Protein AF-A0A2I0KAB4-F1 (afdb_monomer_lite)

InterPro domains:
  IPR009057 Homedomain-like superfamily [SSF46689] (10-54)
  IPR017930 Myb domain [PS51294] (1-29)

Structure (mmCIF, N/CA/C/O backbone):
data_AF-A0A2I0KAB4-F1
#
_entry.id   AF-A0A2I0KAB4-F1
#
loop_
_atom_site.group_PDB
_atom_site.id
_atom_site.type_symbol
_atom_site.label_atom_id
_atom_site.label_alt_id
_atom_site.label_comp_id
_atom_site.label_asym_id
_atom_site.label_entity_id
_atom_site.label_seq_id
_atom_site.pdbx_PDB_ins_code
_atom_site.Cartn_x
_atom_site.Cartn_y
_atom_site.Cartn_z
_atom_site.occupancy
_atom_site.B_iso_or_equiv
_atom_site.auth_seq_id
_atom_site.auth_comp_id
_atom_site.auth_asym_id
_atom_site.auth_atom_id
_atom_site.pdbx_PDB_model_num
ATOM 1 N N . MET A 1 1 ? 11.703 -18.750 -9.528 1.00 43.75 1 MET A N 1
ATOM 2 C CA . MET A 1 1 ? 11.915 -17.287 -9.414 1.00 43.75 1 MET A CA 1
ATOM 3 C C . MET A 1 1 ? 12.186 -16.729 -10.808 1.00 43.75 1 MET A C 1
ATOM 5 O O . MET A 1 1 ? 13.298 -16.855 -11.305 1.00 43.75 1 MET A O 1
ATOM 9 N N . GLY A 1 2 ? 11.146 -16.241 -11.492 1.00 47.91 2 GLY A N 1
ATOM 10 C CA . GLY A 1 2 ? 11.232 -15.788 -12.886 1.00 47.91 2 GLY A CA 1
ATOM 11 C C . GLY A 1 2 ? 11.978 -14.459 -13.010 1.00 47.91 2 GLY A C 1
ATOM 12 O O . GLY A 1 2 ? 11.704 -13.520 -12.264 1.00 47.91 2 GLY A O 1
ATOM 13 N N . ARG A 1 3 ? 12.944 -14.391 -13.930 1.00 51.50 3 ARG A N 1
ATOM 14 C CA . ARG A 1 3 ? 13.666 -13.159 -14.273 1.00 51.50 3 ARG A CA 1
ATOM 15 C C . ARG A 1 3 ? 12.703 -12.216 -15.003 1.00 51.50 3 ARG A C 1
ATOM 17 O O . ARG A 1 3 ? 12.069 -12.628 -15.967 1.00 51.50 3 ARG A O 1
ATOM 24 N N . ALA A 1 4 ? 12.570 -10.982 -14.515 1.00 53.00 4 ALA A N 1
ATOM 25 C CA . ALA A 1 4 ? 11.737 -9.962 -15.150 1.00 53.00 4 ALA A CA 1
ATOM 26 C C . ALA A 1 4 ? 12.274 -9.632 -16.564 1.00 53.00 4 ALA A C 1
ATOM 28 O O . ALA A 1 4 ? 13.492 -9.524 -16.724 1.00 53.00 4 ALA A O 1
ATOM 29 N N . PRO A 1 5 ? 11.403 -9.453 -17.572 1.00 57.09 5 PRO A N 1
ATOM 30 C CA . PRO A 1 5 ? 11.764 -9.418 -18.996 1.00 57.09 5 PRO A CA 1
ATOM 31 C C . PRO A 1 5 ? 12.434 -8.113 -19.487 1.00 57.09 5 PRO A C 1
ATOM 33 O O . PRO A 1 5 ? 12.309 -7.765 -20.654 1.00 57.09 5 PRO A O 1
ATOM 36 N N . CYS A 1 6 ? 13.142 -7.360 -18.637 1.00 49.47 6 CYS A N 1
ATOM 37 C CA . CYS A 1 6 ? 13.674 -6.032 -19.001 1.00 49.47 6 CYS A CA 1
ATOM 38 C C . CYS A 1 6 ? 15.205 -5.894 -18.920 1.00 49.47 6 CYS A C 1
ATOM 40 O O . CYS A 1 6 ? 15.705 -4.773 -18.879 1.00 49.47 6 CYS A O 1
ATOM 42 N N . CYS A 1 7 ? 15.964 -6.990 -18.871 1.00 48.12 7 CYS A N 1
ATOM 43 C CA . CYS A 1 7 ? 17.427 -6.931 -18.773 1.00 48.12 7 CYS A CA 1
ATOM 44 C C . CYS A 1 7 ? 18.120 -7.071 -20.137 1.00 48.12 7 CYS A C 1
ATOM 46 O O . CYS A 1 7 ? 19.042 -7.866 -20.262 1.00 48.12 7 CYS A O 1
ATOM 48 N N . ASP A 1 8 ? 17.717 -6.273 -21.125 1.00 53.38 8 ASP A N 1
ATOM 49 C CA . ASP A 1 8 ? 18.479 -6.080 -22.359 1.00 53.38 8 ASP A CA 1
ATOM 50 C C . ASP A 1 8 ? 18.723 -4.579 -22.556 1.00 53.38 8 ASP A C 1
ATOM 52 O O . ASP A 1 8 ? 17.812 -3.810 -22.845 1.00 53.38 8 ASP A O 1
ATOM 56 N N . LYS A 1 9 ? 19.993 -4.192 -22.385 1.00 52.81 9 LYS A N 1
ATOM 57 C CA . LYS A 1 9 ? 20.601 -2.853 -22.517 1.00 52.81 9 LYS A CA 1
ATOM 58 C C . LYS A 1 9 ? 20.422 -1.835 -21.373 1.00 52.81 9 LYS A C 1
ATOM 60 O O . LYS A 1 9 ? 19.335 -1.450 -20.969 1.00 52.81 9 LYS A O 1
ATOM 65 N N . ALA A 1 10 ? 21.589 -1.295 -21.001 1.00 52.66 10 ALA A N 1
ATOM 66 C CA . ALA A 1 10 ? 21.851 -0.026 -20.315 1.00 52.66 10 ALA A CA 1
ATOM 67 C C . ALA A 1 10 ? 21.637 0.049 -18.786 1.00 52.66 10 ALA A C 1
ATOM 69 O O . ALA A 1 10 ? 20.577 0.389 -18.275 1.00 52.66 10 ALA A O 1
ATOM 70 N N . ASN A 1 11 ? 22.746 -0.143 -18.063 1.00 53.16 11 ASN A N 1
ATOM 71 C CA . ASN A 1 11 ? 23.250 0.754 -17.010 1.00 53.16 11 ASN A CA 1
ATOM 72 C C . ASN A 1 11 ? 22.287 1.246 -15.902 1.00 53.16 11 ASN A C 1
ATOM 74 O O . ASN A 1 11 ? 22.428 2.353 -15.385 1.00 53.16 11 ASN A O 1
ATOM 78 N N . ARG A 1 12 ? 21.318 0.425 -15.492 1.00 54.53 12 ARG A N 1
ATOM 79 C CA . ARG A 1 12 ? 20.515 0.637 -14.280 1.00 54.53 12 ARG A CA 1
ATOM 80 C C . ARG A 1 12 ? 20.815 -0.531 -13.347 1.00 54.53 12 ARG A C 1
ATOM 82 O O . ARG A 1 12 ? 20.605 -1.683 -13.712 1.00 54.53 12 ARG A O 1
ATOM 89 N N . CYS A 1 13 ? 21.363 -0.253 -12.167 1.00 65.56 13 CYS A N 1
ATOM 90 C CA . CYS A 1 13 ? 21.675 -1.272 -11.166 1.00 65.56 13 CYS A CA 1
ATOM 91 C C . CYS A 1 13 ? 20.472 -2.219 -10.976 1.00 65.56 13 CYS A C 1
ATOM 93 O O . CYS A 1 13 ? 19.343 -1.760 -10.800 1.00 65.56 13 CYS A O 1
ATOM 95 N N . GLY A 1 14 ? 20.687 -3.541 -11.025 1.00 65.19 14 GLY A N 1
ATOM 96 C CA . GLY A 1 14 ? 19.600 -4.536 -11.080 1.00 6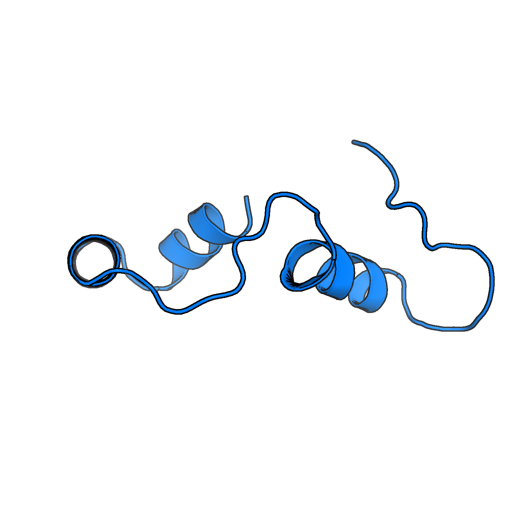5.19 14 GLY A CA 1
ATOM 97 C C . GLY A 1 14 ? 18.555 -4.408 -9.960 1.00 65.19 14 GLY A C 1
ATOM 98 O O . GLY A 1 14 ? 17.396 -4.778 -10.142 1.00 65.19 14 GLY A O 1
ATOM 99 N N . LYS A 1 15 ? 18.928 -3.793 -8.828 1.00 70.06 15 LYS A N 1
ATOM 100 C CA . LYS A 1 15 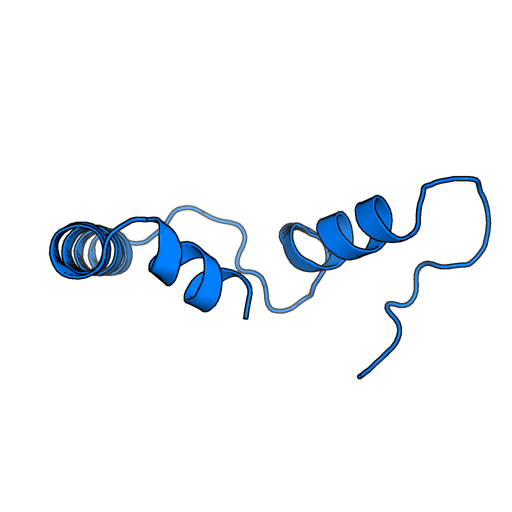? 18.025 -3.445 -7.723 1.00 70.06 15 LYS A CA 1
ATOM 101 C C . LYS A 1 15 ? 16.959 -2.415 -8.122 1.00 70.06 15 LYS A C 1
ATOM 103 O O . LYS A 1 15 ? 15.805 -2.592 -7.751 1.00 70.06 15 LYS A O 1
ATOM 108 N N . SER A 1 16 ? 17.311 -1.390 -8.900 1.00 76.19 16 SER A N 1
ATOM 109 C CA . SER A 1 16 ? 16.375 -0.360 -9.375 1.00 76.19 16 SER A CA 1
ATOM 110 C C . SER A 1 16 ? 15.368 -0.938 -10.373 1.00 76.19 16 SER A C 1
ATOM 112 O O . SER A 1 16 ? 14.166 -0.744 -10.212 1.00 76.19 16 SER A O 1
ATOM 114 N N . CYS A 1 17 ? 15.829 -1.739 -11.341 1.00 76.62 17 CYS A N 1
ATOM 115 C CA . CYS A 1 17 ? 14.943 -2.400 -12.304 1.00 76.62 17 CYS A CA 1
ATOM 116 C C . CYS A 1 17 ? 14.004 -3.401 -11.626 1.00 76.62 17 CYS A C 1
ATOM 118 O O . CYS A 1 17 ? 12.807 -3.412 -11.909 1.00 76.62 17 CYS A O 1
ATOM 120 N N . ARG A 1 18 ? 14.522 -4.200 -10.682 1.00 80.50 18 ARG A N 1
ATOM 121 C CA . ARG A 1 18 ? 13.706 -5.133 -9.898 1.00 80.50 18 ARG A CA 1
ATOM 122 C C . ARG A 1 18 ? 12.669 -4.401 -9.050 1.00 80.50 18 ARG A C 1
ATOM 124 O O . ARG A 1 18 ? 11.513 -4.806 -9.049 1.00 80.50 18 ARG A O 1
ATOM 131 N N . LEU A 1 19 ? 13.055 -3.322 -8.366 1.00 82.38 19 LEU A N 1
ATOM 132 C CA . LEU A 1 19 ? 12.124 -2.518 -7.574 1.00 82.38 19 LEU A CA 1
ATOM 133 C C . LEU A 1 19 ? 11.047 -1.897 -8.468 1.00 82.38 19 LEU A C 1
ATOM 135 O O . LEU A 1 19 ? 9.867 -1.992 -8.154 1.00 82.38 19 LEU A O 1
ATOM 139 N N . ARG A 1 20 ? 11.430 -1.336 -9.619 1.00 82.00 20 ARG A N 1
ATOM 140 C CA . ARG A 1 20 ? 10.482 -0.765 -10.579 1.00 82.00 20 ARG A CA 1
ATOM 141 C C . ARG A 1 20 ? 9.499 -1.812 -11.099 1.00 82.00 20 ARG A C 1
ATOM 143 O O . ARG A 1 20 ? 8.307 -1.537 -11.157 1.00 82.00 20 ARG A O 1
ATOM 150 N N . TRP A 1 21 ? 9.972 -3.015 -11.423 1.00 82.38 21 TRP A N 1
ATOM 151 C CA . TRP A 1 21 ? 9.096 -4.108 -11.839 1.00 82.38 21 TRP A CA 1
ATOM 152 C C . TRP A 1 21 ? 8.094 -4.490 -10.747 1.00 82.38 21 TRP A C 1
ATOM 154 O O . TRP A 1 21 ? 6.897 -4.537 -11.008 1.00 82.38 21 TRP A O 1
ATOM 164 N N . LEU A 1 22 ? 8.570 -4.696 -9.516 1.00 83.00 22 LEU A N 1
ATOM 165 C CA . LEU A 1 22 ? 7.738 -5.115 -8.384 1.00 83.00 22 LEU A CA 1
ATOM 166 C C . LEU A 1 22 ? 6.728 -4.064 -7.913 1.00 83.00 22 LEU A C 1
ATOM 168 O O .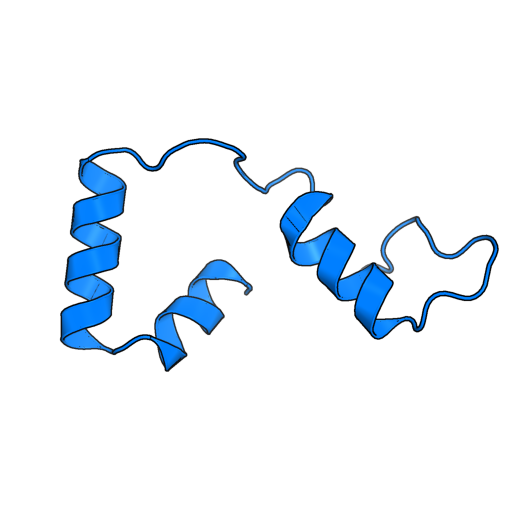 LEU A 1 22 ? 5.767 -4.448 -7.263 1.00 83.00 22 LEU A O 1
ATOM 172 N N . ASN A 1 23 ? 6.952 -2.779 -8.199 1.00 80.25 23 ASN A N 1
ATOM 173 C CA . ASN A 1 23 ? 6.083 -1.693 -7.731 1.00 80.25 23 ASN A CA 1
ATOM 174 C C . ASN A 1 23 ? 5.196 -1.096 -8.826 1.00 80.25 23 ASN A C 1
ATOM 176 O O . ASN A 1 23 ? 4.136 -0.565 -8.516 1.00 80.25 23 ASN A O 1
ATOM 180 N N . TYR A 1 24 ? 5.625 -1.153 -10.090 1.00 81.12 24 TYR A N 1
ATOM 181 C CA . TYR A 1 24 ? 4.972 -0.391 -11.159 1.00 81.12 24 TYR A CA 1
ATOM 182 C C . TYR A 1 24 ? 4.693 -1.167 -12.444 1.00 81.12 24 TYR A C 1
ATOM 184 O O . TYR A 1 24 ? 3.834 -0.744 -13.203 1.00 81.12 24 TYR A O 1
ATOM 192 N N . LEU A 1 25 ? 5.435 -2.238 -12.754 1.00 83.31 25 LEU A N 1
ATOM 193 C CA . LEU A 1 25 ? 5.315 -2.903 -14.066 1.00 83.31 25 LEU A CA 1
ATOM 194 C C . LEU A 1 25 ? 4.721 -4.313 -13.994 1.00 83.31 25 LEU A C 1
ATOM 196 O O . LEU A 1 25 ? 4.374 -4.879 -15.028 1.00 83.31 25 LEU A O 1
ATOM 200 N N . ARG A 1 26 ? 4.625 -4.918 -12.804 1.00 84.62 26 ARG A N 1
ATOM 201 C CA . ARG A 1 26 ? 4.063 -6.263 -12.652 1.00 84.62 26 ARG A CA 1
ATOM 202 C C . ARG A 1 26 ? 2.558 -6.213 -12.977 1.00 84.62 26 ARG A C 1
ATOM 204 O O . ARG A 1 26 ? 1.842 -5.439 -12.353 1.00 84.62 26 ARG A O 1
ATOM 211 N N . PRO A 1 27 ? 2.053 -7.085 -13.867 1.00 79.19 27 PRO A N 1
ATOM 212 C CA . PRO A 1 27 ? 0.683 -7.009 -14.395 1.00 79.19 27 PRO A CA 1
ATOM 213 C C . PRO A 1 27 ? -0.429 -7.232 -13.358 1.00 79.19 27 PRO A C 1
ATOM 215 O O . PRO A 1 27 ? -1.584 -6.931 -13.627 1.00 79.19 27 PRO A O 1
ATOM 218 N N . ASN A 1 28 ? -0.089 -7.737 -12.170 1.00 80.44 28 ASN A N 1
ATOM 219 C CA . ASN A 1 28 ? -1.044 -7.987 -11.087 1.00 80.44 28 ASN A CA 1
ATOM 220 C C . ASN A 1 28 ? -1.083 -6.851 -10.052 1.00 80.44 28 ASN A C 1
ATOM 222 O O . ASN A 1 28 ? -1.669 -7.024 -8.986 1.00 80.44 28 ASN A O 1
ATOM 226 N N . ILE A 1 29 ? -0.423 -5.723 -10.319 1.00 82.56 29 ILE A N 1
ATOM 227 C CA . ILE A 1 29 ? -0.499 -4.543 -9.459 1.00 82.56 29 ILE A CA 1
ATOM 228 C C . ILE A 1 29 ? -1.710 -3.730 -9.894 1.00 82.56 29 ILE A C 1
ATOM 230 O O . ILE A 1 29 ? -1.815 -3.313 -11.047 1.00 82.56 29 ILE A O 1
ATOM 234 N N . LYS A 1 30 ? -2.633 -3.506 -8.959 1.00 80.81 30 LYS A N 1
ATOM 235 C CA . LYS A 1 30 ? -3.731 -2.571 -9.176 1.00 80.81 30 LYS A CA 1
ATOM 236 C C . LYS A 1 30 ? -3.201 -1.154 -8.999 1.00 80.81 30 LYS A C 1
ATOM 238 O O . LYS A 1 30 ? -2.704 -0.803 -7.933 1.00 80.81 30 LYS A O 1
ATOM 243 N N . HIS A 1 31 ? -3.302 -0.364 -10.059 1.00 78.94 31 HIS A N 1
ATOM 244 C CA . HIS A 1 31 ? -3.011 1.062 -10.037 1.00 78.94 31 HIS A CA 1
ATOM 245 C C . HIS A 1 31 ? -4.335 1.812 -9.913 1.00 78.94 31 HIS A C 1
ATOM 247 O O . HIS A 1 31 ? -5.164 1.749 -10.817 1.00 78.94 31 HIS A O 1
ATOM 253 N N . GLY A 1 32 ? -4.548 2.467 -8.778 1.00 82.94 32 GLY A N 1
ATOM 254 C CA . GLY A 1 32 ? -5.790 3.163 -8.467 1.00 82.94 32 GLY A CA 1
ATOM 255 C C . GLY A 1 32 ? -5.873 3.504 -6.986 1.00 82.94 32 GLY A C 1
ATOM 256 O O . GLY A 1 32 ? -4.997 3.120 -6.210 1.00 82.94 32 GLY A O 1
ATOM 257 N N . GLU A 1 33 ? -6.912 4.243 -6.619 1.00 82.56 33 GLU A N 1
ATOM 258 C CA . GLU A 1 33 ? -7.221 4.534 -5.220 1.00 82.56 33 GLU A CA 1
ATOM 259 C C . GLU A 1 33 ? -7.730 3.271 -4.517 1.00 82.56 33 GLU A C 1
ATOM 261 O O . GLU A 1 33 ? -8.346 2.400 -5.141 1.00 82.56 33 GLU A O 1
ATOM 266 N N . PHE A 1 34 ? -7.451 3.162 -3.219 1.00 86.00 34 PHE A N 1
ATOM 267 C CA . PHE A 1 34 ? -8.032 2.111 -2.396 1.00 86.00 34 PHE A CA 1
ATOM 268 C C . PHE A 1 34 ? -9.528 2.372 -2.217 1.00 86.00 34 PHE A C 1
ATOM 270 O O . PHE A 1 34 ? -9.979 3.514 -2.141 1.00 86.00 34 PHE A O 1
ATOM 277 N N . SER A 1 35 ? -10.319 1.303 -2.154 1.00 90.62 35 SER A N 1
ATOM 278 C CA . SER A 1 35 ? -11.711 1.427 -1.715 1.00 90.62 35 SER A CA 1
ATOM 279 C C . SER A 1 35 ? -11.763 1.768 -0.222 1.00 90.62 35 SER A C 1
ATOM 281 O O . SER A 1 35 ? -10.918 1.298 0.536 1.00 90.62 35 SER A O 1
ATOM 283 N N . ASP A 1 36 ? -12.818 2.449 0.240 1.00 91.44 36 ASP A N 1
ATOM 284 C CA . ASP A 1 36 ? -13.065 2.710 1.670 1.00 91.44 36 ASP A CA 1
ATOM 285 C C . ASP A 1 36 ? -12.953 1.459 2.556 1.00 91.44 36 ASP A C 1
ATOM 287 O O . ASP A 1 36 ? -12.612 1.534 3.739 1.00 91.44 36 ASP A O 1
ATOM 291 N N . VAL A 1 37 ? -13.286 0.291 2.001 1.00 91.31 37 VAL A N 1
ATOM 292 C CA . VAL A 1 37 ? -13.166 -0.994 2.696 1.00 91.31 37 VAL A CA 1
ATOM 293 C C . VAL A 1 37 ? -11.700 -1.409 2.820 1.00 91.31 37 VAL A C 1
ATOM 295 O O . VAL A 1 37 ? -11.271 -1.814 3.900 1.00 91.31 37 VAL A O 1
ATOM 298 N N . GLU A 1 38 ? -10.927 -1.286 1.740 1.00 88.00 38 GLU A N 1
ATOM 299 C CA . GLU A 1 38 ? -9.492 -1.583 1.738 1.00 88.00 38 GLU A CA 1
ATOM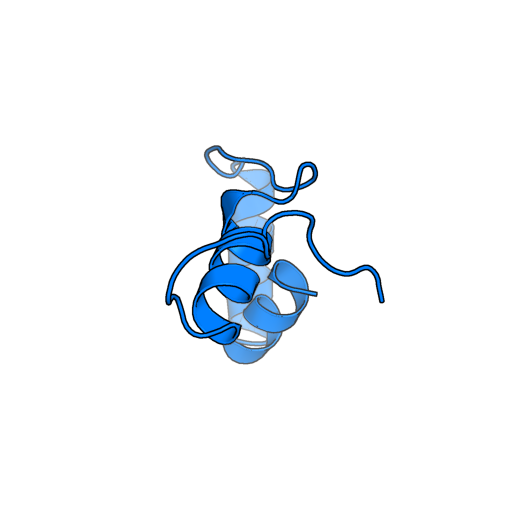 300 C C . GLU A 1 38 ? -8.742 -0.626 2.669 1.00 88.00 38 GLU A C 1
ATOM 302 O O . GLU A 1 38 ? -7.936 -1.083 3.477 1.00 88.00 38 GLU A O 1
ATOM 307 N N . ASP A 1 39 ? -9.083 0.663 2.660 1.00 89.12 39 ASP A N 1
ATOM 308 C CA . ASP A 1 39 ? -8.503 1.672 3.551 1.00 89.12 39 ASP A CA 1
ATOM 309 C C . ASP A 1 39 ? -8.722 1.346 5.031 1.00 89.12 39 ASP A C 1
ATOM 311 O O . ASP A 1 39 ? -7.783 1.374 5.832 1.00 89.12 39 ASP A O 1
ATOM 315 N N . ARG A 1 40 ? -9.942 0.949 5.417 1.00 90.25 40 ARG A N 1
ATOM 316 C CA . ARG A 1 40 ? -10.228 0.523 6.800 1.00 90.25 40 ARG A CA 1
ATOM 317 C C . ARG A 1 40 ? -9.424 -0.705 7.199 1.00 90.25 40 ARG A C 1
ATOM 319 O O . ARG A 1 40 ? -8.954 -0.779 8.336 1.00 90.25 40 ARG A O 1
ATOM 326 N N . ILE A 1 41 ? -9.263 -1.664 6.291 1.00 89.12 41 ILE A N 1
ATOM 327 C CA . ILE A 1 41 ? -8.475 -2.874 6.541 1.00 89.12 41 ILE A CA 1
ATOM 328 C C . ILE A 1 41 ? -6.998 -2.508 6.706 1.00 89.12 41 ILE A C 1
ATOM 330 O O . ILE A 1 41 ? -6.376 -2.939 7.677 1.00 89.12 41 ILE A O 1
ATOM 334 N N . ILE A 1 42 ? -6.457 -1.667 5.822 1.00 87.19 42 ILE A N 1
ATOM 335 C CA . ILE A 1 42 ? -5.075 -1.178 5.882 1.00 87.19 42 ILE A CA 1
ATOM 336 C C . ILE A 1 42 ? -4.835 -0.422 7.191 1.00 87.19 42 ILE A C 1
ATOM 338 O O . ILE A 1 42 ? -3.870 -0.723 7.892 1.00 87.19 42 ILE A O 1
ATOM 342 N N . CYS A 1 43 ? -5.728 0.494 7.571 1.00 89.25 43 CYS A N 1
ATOM 343 C CA . CYS A 1 43 ? -5.635 1.248 8.822 1.00 89.25 43 CYS A CA 1
ATOM 344 C C . CYS A 1 43 ? -5.694 0.331 10.052 1.00 89.25 43 CYS A C 1
ATOM 346 O O . CYS A 1 43 ? -4.900 0.477 10.982 1.00 89.25 43 CYS A O 1
ATOM 348 N N . THR A 1 44 ? -6.599 -0.651 10.045 1.00 88.75 44 THR A N 1
ATOM 349 C CA . THR A 1 44 ? -6.746 -1.622 11.140 1.00 88.75 44 THR A CA 1
A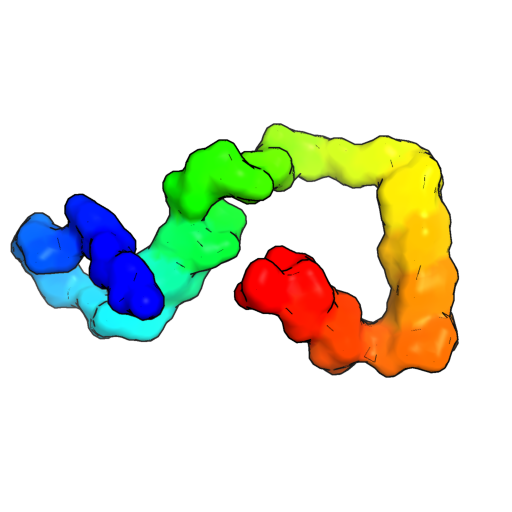TOM 350 C C . THR A 1 44 ? -5.509 -2.506 11.269 1.00 88.75 44 THR A C 1
ATOM 352 O O . THR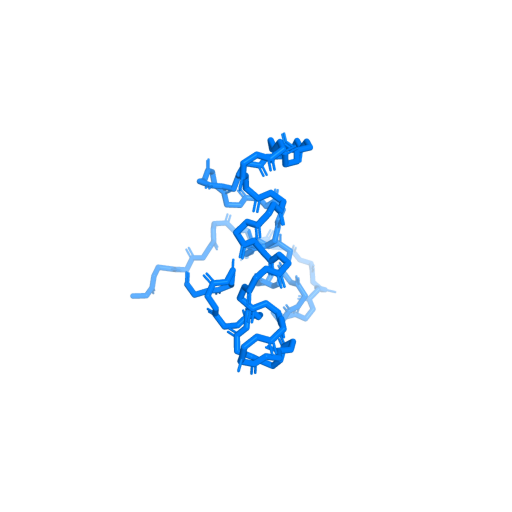 A 1 44 ? -4.999 -2.709 12.371 1.00 88.75 44 THR A O 1
ATOM 355 N N . LEU A 1 45 ? -4.981 -3.010 10.152 1.00 85.94 45 LEU A N 1
ATOM 356 C CA . LEU A 1 45 ? -3.715 -3.741 10.128 1.00 85.94 45 LEU A CA 1
ATOM 357 C C . LEU A 1 45 ? -2.581 -2.850 10.638 1.00 85.94 45 LEU A C 1
ATOM 359 O O . LEU A 1 45 ? -1.765 -3.291 11.443 1.00 85.94 45 LEU A O 1
ATOM 363 N N . PHE A 1 46 ? -2.546 -1.582 10.234 1.00 86.81 46 PHE A N 1
ATOM 364 C CA . PHE A 1 46 ? -1.464 -0.681 10.609 1.00 86.81 46 PHE A CA 1
ATOM 365 C C . PHE A 1 46 ? -1.457 -0.444 12.117 1.00 86.81 46 PHE A C 1
ATOM 367 O O . PHE A 1 46 ? -0.398 -0.506 12.737 1.00 86.81 46 PHE A O 1
ATOM 374 N N . ALA A 1 47 ? -2.633 -0.251 12.712 1.00 87.62 47 ALA A N 1
ATOM 375 C CA . ALA A 1 47 ? -2.789 -0.095 14.152 1.00 87.62 47 ALA A CA 1
ATOM 376 C C . ALA A 1 47 ? -2.389 -1.358 14.939 1.00 87.62 47 ALA A C 1
ATOM 378 O O . ALA A 1 47 ? -1.809 -1.243 16.014 1.00 87.62 47 ALA A O 1
ATOM 379 N N . ASN A 1 48 ? -2.665 -2.555 14.407 1.00 86.06 48 ASN A N 1
ATOM 380 C CA . ASN A 1 48 ? -2.421 -3.814 15.119 1.00 86.06 48 ASN A CA 1
ATOM 381 C C . ASN A 1 48 ? -0.981 -4.335 14.999 1.00 86.06 48 ASN A C 1
ATOM 383 O O . ASN A 1 48 ? -0.426 -4.825 15.979 1.00 86.06 48 ASN A O 1
ATOM 387 N N . ILE A 1 49 ? -0.377 -4.271 13.808 1.00 85.19 49 ILE A N 1
ATOM 388 C CA . ILE A 1 49 ? 0.947 -4.869 13.544 1.00 85.19 49 ILE A CA 1
ATOM 389 C C . ILE A 1 49 ? 2.018 -3.842 13.155 1.00 85.19 49 ILE A C 1
ATOM 391 O O . ILE A 1 49 ? 3.207 -4.157 13.173 1.00 85.19 49 ILE A O 1
ATOM 395 N N . GLY A 1 50 ? 1.643 -2.599 12.853 1.00 79.44 50 GLY A N 1
ATOM 396 C CA . GLY A 1 50 ? 2.576 -1.541 12.469 1.00 79.44 50 GLY A CA 1
ATOM 397 C C . GLY A 1 50 ? 3.092 -1.638 11.026 1.00 79.44 50 GLY A C 1
ATOM 398 O O . GLY A 1 50 ? 2.991 -2.659 10.339 1.00 79.44 50 GLY A O 1
ATOM 399 N N . SER A 1 51 ? 3.705 -0.545 10.565 1.00 76.56 51 SER A N 1
ATOM 400 C CA . SER A 1 51 ? 4.139 -0.339 9.171 1.00 76.56 51 SER A CA 1
ATOM 401 C C . SER A 1 51 ? 5.111 -1.394 8.628 1.00 76.56 51 SER A C 1
ATOM 403 O O . SER A 1 51 ? 5.097 -1.698 7.434 1.00 76.56 51 SER A O 1
ATOM 405 N N . ARG A 1 52 ? 5.952 -1.972 9.497 1.00 73.56 52 ARG A N 1
ATOM 406 C CA . ARG A 1 52 ? 7.007 -2.919 9.100 1.00 73.56 52 ARG A CA 1
ATOM 407 C C . ARG A 1 52 ? 6.462 -4.201 8.479 1.00 73.56 52 ARG A C 1
ATOM 409 O O . ARG A 1 52 ? 7.086 -4.731 7.565 1.00 73.56 52 ARG A O 1
ATOM 416 N N . TYR A 1 53 ? 5.318 -4.687 8.955 1.00 68.12 53 TYR A N 1
ATOM 417 C CA . TYR A 1 53 ? 4.741 -5.935 8.461 1.00 68.12 53 TYR A CA 1
ATOM 418 C C . TYR A 1 53 ? 3.839 -5.703 7.253 1.00 68.12 53 TYR A C 1
ATOM 420 O O . TYR A 1 53 ? 3.880 -6.497 6.320 1.00 68.12 53 TYR A O 1
ATOM 428 N N . ILE A 1 54 ? 3.113 -4.582 7.196 1.00 69.50 54 ILE A N 1
ATOM 429 C CA . ILE A 1 54 ? 2.287 -4.236 6.027 1.00 69.50 54 ILE A CA 1
ATOM 430 C C . ILE A 1 54 ? 3.122 -4.165 4.748 1.00 69.50 54 ILE A C 1
ATOM 432 O O . ILE A 1 54 ? 2.715 -4.703 3.722 1.00 69.50 54 ILE A O 1
ATOM 436 N N . HIS A 1 55 ? 4.325 -3.591 4.812 1.00 64.69 55 HIS A N 1
ATOM 437 C CA . HIS A 1 55 ? 5.225 -3.560 3.660 1.00 64.69 55 HIS A CA 1
ATOM 438 C C . HIS A 1 55 ? 5.593 -4.972 3.161 1.00 64.69 55 HIS A C 1
ATOM 440 O O . HIS A 1 55 ? 5.768 -5.183 1.965 1.00 64.69 55 HIS A O 1
ATOM 446 N N . ALA A 1 56 ? 5.688 -5.969 4.044 1.00 61.59 56 ALA A N 1
ATOM 447 C CA . ALA A 1 56 ? 5.943 -7.346 3.626 1.00 61.59 56 ALA A CA 1
ATOM 448 C C . ALA A 1 56 ? 4.729 -7.979 2.922 1.00 61.59 56 ALA A C 1
ATOM 450 O O . ALA A 1 56 ? 4.918 -8.721 1.964 1.00 61.59 56 ALA A O 1
ATOM 451 N N . TYR A 1 57 ? 3.502 -7.658 3.343 1.00 59.19 57 TYR A N 1
ATOM 452 C CA . TYR A 1 57 ? 2.276 -8.172 2.716 1.00 59.19 57 TYR A CA 1
ATOM 453 C C . TYR A 1 57 ? 1.954 -7.504 1.376 1.00 59.19 57 TYR A C 1
ATOM 455 O O . TYR A 1 57 ? 1.440 -8.161 0.478 1.00 59.19 57 TYR A O 1
ATOM 463 N N . LEU A 1 58 ? 2.272 -6.216 1.219 1.00 60.47 58 LEU A N 1
ATOM 464 C CA . LEU A 1 58 ? 2.019 -5.481 -0.025 1.00 60.47 58 LEU A CA 1
ATOM 465 C C . LEU A 1 58 ? 3.087 -5.727 -1.103 1.00 60.47 58 LEU A C 1
ATOM 467 O O . LEU A 1 58 ? 2.811 -5.559 -2.289 1.00 60.47 58 LEU A O 1
ATOM 471 N N . HIS A 1 59 ? 4.297 -6.136 -0.710 1.00 55.94 59 HIS A N 1
ATOM 472 C CA . HIS A 1 59 ? 5.416 -6.382 -1.630 1.00 55.94 59 HIS A CA 1
ATOM 473 C C . HIS A 1 59 ? 5.865 -7.858 -1.702 1.00 55.94 59 HIS A C 1
ATOM 475 O O . HIS A 1 59 ? 6.895 -8.137 -2.328 1.00 55.94 59 HIS A O 1
ATOM 481 N N . GLY A 1 60 ? 5.121 -8.778 -1.072 1.00 48.28 60 GLY A N 1
ATOM 482 C CA . GLY A 1 60 ? 5.340 -10.234 -1.088 1.00 48.28 60 GLY A CA 1
ATOM 483 C C . GLY A 1 60 ? 4.927 -10.914 -2.390 1.00 48.28 60 GLY A C 1
ATOM 484 O O . GLY A 1 60 ? 3.851 -10.589 -2.937 1.00 48.28 60 GLY A O 1
#

Radius of gyration: 14.99 Å; chains: 1; bounding box: 36×22×38 Å

Foldseek 3Di:
DDDDPPPDDDDDPVVVVVVCCLAPVPPPDDDDDDDPVRVVVLVVCCVPPNDVVVVVVSRD

Sequence (60 aa):
MGRAPCCDKANRCGKSCRLRWLNYLRPNIKHGEFSDVEDRIICTLFANIGSRYIHAYLHG

pLDDT: mean 73.47, std 14.4, range [43.75, 91.44]

Secondary structure (DSSP, 8-state):
-PPPTT-SSS---HHHHHHHIIIII-TT---SPPPHHHHHHHHHHHHHH-HHHHHHHH--

Organism: Punica granatum (NCBI:txid22663)